Protein AF-A0A2J6XB90-F1 (afdb_monomer_lite)

Foldseek 3Di:
DVVQQVVVCVVVVHQKGKDKDWDPAADPVQWIWIKIWMQHPVGIDIDIDTDNCVDPCVVVVRVVVRVVSVVCVVVVHDD

Secondary structure (DSSP, 8-state):
-HHHHHHHHHHHT-S-EEEEEE-SS--TTSPEEEEEEEEETTEEEEEEEEE-TTSTTHHHHHHHHHHHHHHHHHTT---

Structure (mmCIF, N/CA/C/O backbone):
data_AF-A0A2J6XB90-F1
#
_entry.id   AF-A0A2J6XB90-F1
#
loop_
_atom_site.group_PDB
_atom_site.id
_atom_site.type_symbol
_atom_site.label_atom_id
_atom_site.label_alt_id
_atom_site.label_comp_id
_atom_site.label_asym_id
_atom_site.label_entity_id
_atom_site.label_seq_id
_atom_site.pdbx_PDB_ins_code
_atom_site.Cartn_x
_atom_site.Cartn_y
_atom_site.Cartn_z
_atom_site.occupancy
_atom_site.B_iso_or_equiv
_atom_site.auth_seq_id
_atom_site.auth_comp_id
_atom_site.auth_asym_id
_atom_site.auth_atom_id
_atom_site.pdbx_PDB_model_num
ATOM 1 N N . ALA A 1 1 ? -2.923 -6.135 -4.358 1.00 91.38 1 ALA A N 1
ATOM 2 C CA . ALA A 1 1 ? -2.790 -5.338 -3.123 1.00 91.38 1 ALA A CA 1
ATOM 3 C C . ALA A 1 1 ? -3.857 -5.733 -2.103 1.00 91.38 1 ALA A C 1
ATOM 5 O O . ALA A 1 1 ? -3.493 -6.398 -1.145 1.00 91.38 1 ALA A O 1
ATOM 6 N N . ALA A 1 2 ? -5.145 -5.446 -2.345 1.00 96.50 2 ALA A N 1
ATOM 7 C CA . ALA A 1 2 ? -6.254 -5.706 -1.410 1.00 96.50 2 ALA A CA 1
ATOM 8 C C . ALA A 1 2 ? -6.288 -7.128 -0.819 1.00 96.50 2 ALA A C 1
ATOM 10 O O . ALA A 1 2 ? -6.239 -7.282 0.390 1.00 96.50 2 ALA A O 1
ATOM 11 N N . ALA A 1 3 ? -6.250 -8.172 -1.656 1.00 97.25 3 ALA A N 1
ATOM 12 C CA . ALA A 1 3 ? -6.247 -9.558 -1.170 1.00 97.25 3 ALA A CA 1
ATOM 13 C C . ALA A 1 3 ? -5.074 -9.869 -0.215 1.00 97.25 3 ALA A C 1
ATOM 15 O O . ALA A 1 3 ? -5.244 -10.577 0.772 1.00 97.25 3 ALA A O 1
ATOM 16 N N . GLY A 1 4 ? -3.888 -9.312 -0.485 1.00 96.75 4 GLY A N 1
ATOM 17 C CA . GLY A 1 4 ? -2.732 -9.443 0.405 1.00 96.75 4 GLY A CA 1
ATOM 18 C C . GLY A 1 4 ? -2.913 -8.661 1.707 1.00 96.75 4 GLY A C 1
ATOM 19 O O . GLY A 1 4 ? -2.580 -9.173 2.769 1.00 96.75 4 GLY A O 1
ATOM 20 N N . ALA A 1 5 ? -3.491 -7.460 1.629 1.00 97.56 5 ALA A N 1
ATOM 21 C CA . ALA A 1 5 ? -3.813 -6.638 2.790 1.00 97.56 5 ALA A CA 1
ATOM 22 C C . ALA A 1 5 ? -4.801 -7.351 3.732 1.00 97.56 5 ALA A C 1
ATOM 24 O O . ALA A 1 5 ? -4.509 -7.482 4.918 1.00 97.56 5 ALA A O 1
ATOM 25 N N . SER A 1 6 ? -5.906 -7.888 3.197 1.00 97.75 6 SER A N 1
ATOM 26 C CA . SER A 1 6 ? -6.874 -8.689 3.961 1.00 97.75 6 SER A CA 1
ATOM 27 C C . SER A 1 6 ? -6.220 -9.929 4.567 1.00 97.75 6 SER A C 1
ATOM 29 O O . SER A 1 6 ? -6.333 -10.161 5.763 1.00 97.75 6 SER A O 1
ATOM 31 N N . SER A 1 7 ? -5.444 -10.678 3.773 1.00 97.69 7 SER A N 1
ATOM 32 C CA . SER A 1 7 ? -4.775 -11.887 4.263 1.00 97.69 7 SER A CA 1
ATOM 33 C C . SER A 1 7 ? -3.797 -11.612 5.411 1.00 97.69 7 SER A C 1
ATOM 35 O O . SER A 1 7 ? -3.679 -12.450 6.306 1.00 97.69 7 SER A O 1
ATOM 37 N N . VAL A 1 8 ? -3.085 -10.480 5.398 1.00 95.88 8 VAL A N 1
ATOM 38 C CA . VAL A 1 8 ? -2.182 -10.089 6.493 1.00 95.88 8 VAL A CA 1
ATOM 39 C C . VAL A 1 8 ? -2.970 -9.676 7.733 1.00 95.88 8 VAL A C 1
ATOM 41 O O . VAL A 1 8 ? -2.629 -10.144 8.819 1.00 95.88 8 VAL A O 1
ATOM 44 N N . ALA A 1 9 ? -4.026 -8.867 7.579 1.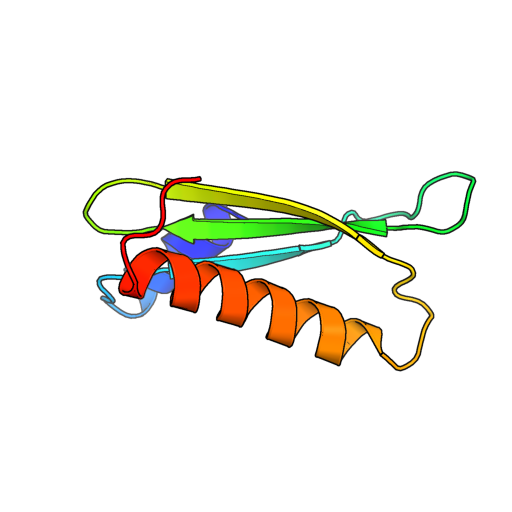00 97.00 9 ALA A N 1
ATOM 45 C CA . ALA A 1 9 ? -4.899 -8.480 8.690 1.00 97.00 9 ALA A CA 1
ATOM 46 C C . ALA A 1 9 ? -5.482 -9.718 9.387 1.00 97.00 9 ALA A C 1
ATOM 48 O O . ALA A 1 9 ? -5.327 -9.874 10.598 1.00 97.00 9 ALA A O 1
ATOM 49 N N . ASP A 1 10 ? -6.027 -10.655 8.605 1.00 97.19 10 ASP A N 1
ATOM 50 C CA . ASP A 1 10 ? -6.587 -11.909 9.109 1.00 97.19 10 ASP A CA 1
ATOM 51 C C . ASP A 1 10 ? -5.515 -12.763 9.794 1.00 97.19 10 ASP A C 1
ATOM 53 O O . ASP A 1 10 ? -5.696 -13.238 10.914 1.00 97.19 10 ASP A O 1
ATOM 57 N N . ARG A 1 11 ? -4.357 -12.960 9.154 1.00 97.62 11 ARG A N 1
ATOM 58 C CA . ARG A 1 11 ? -3.304 -13.826 9.702 1.00 97.62 11 ARG A CA 1
ATOM 59 C C . ARG A 1 11 ? -2.718 -13.284 11.003 1.00 97.62 11 ARG A C 1
ATOM 61 O O . ARG A 1 11 ? -2.321 -14.073 11.858 1.00 97.62 11 ARG A O 1
ATOM 68 N N . TRP A 1 12 ? -2.594 -11.968 11.122 1.00 97.31 12 TRP A N 1
ATOM 69 C CA . TRP A 1 12 ? -2.008 -11.318 12.294 1.00 97.31 12 TRP A CA 1
ATOM 70 C C . TRP A 1 12 ? -3.051 -10.872 13.315 1.00 97.31 12 TRP A C 1
ATOM 72 O O . TRP A 1 12 ? -2.661 -10.378 14.368 1.00 97.31 12 TRP A O 1
ATOM 82 N N . GLN A 1 13 ? -4.343 -11.077 13.029 1.00 97.31 13 GLN A N 1
ATOM 83 C CA . GLN A 1 13 ? -5.456 -10.606 13.857 1.00 97.31 13 GLN A CA 1
ATOM 84 C C . GLN A 1 13 ? -5.326 -9.104 14.155 1.00 97.31 13 GLN A C 1
ATOM 86 O O . GLN A 1 13 ? -5.459 -8.663 15.294 1.00 97.31 13 GLN A O 1
ATOM 91 N N . SER A 1 14 ? -4.989 -8.329 13.122 1.00 97.62 14 SER A N 1
ATOM 92 C CA . SER A 1 14 ? -4.826 -6.880 13.218 1.00 97.62 14 SER A CA 1
ATOM 93 C C . SER A 1 14 ? -6.074 -6.168 12.716 1.00 97.62 14 SER A C 1
ATOM 95 O O . SER A 1 14 ? -6.675 -6.591 11.730 1.00 97.62 14 SER A O 1
ATOM 97 N N . ASP A 1 15 ? -6.405 -5.037 13.339 1.00 96.56 15 ASP A N 1
ATOM 98 C CA . ASP A 1 15 ? -7.461 -4.139 12.861 1.00 96.56 15 ASP A CA 1
ATOM 99 C C . ASP A 1 15 ? -7.159 -3.557 11.471 1.00 96.56 15 ASP A C 1
ATOM 101 O O . ASP A 1 15 ? -8.071 -3.122 10.768 1.00 96.56 15 ASP A O 1
ATOM 105 N N . LEU A 1 16 ? -5.879 -3.520 11.078 1.00 97.50 16 LEU A N 1
ATOM 106 C CA . 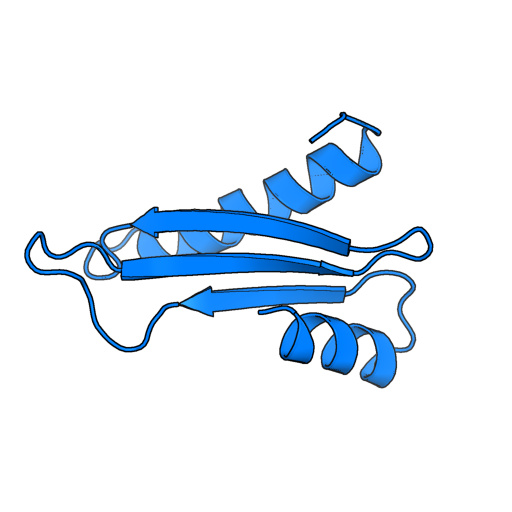LEU A 1 16 ? -5.421 -2.921 9.830 1.00 97.50 16 LEU A CA 1
ATOM 107 C C . LEU A 1 16 ? -4.618 -3.918 8.992 1.00 97.50 16 LEU A C 1
ATOM 109 O O . LEU A 1 16 ? -3.754 -4.638 9.490 1.00 97.50 16 LEU A O 1
ATOM 113 N N . GLY A 1 17 ? -4.844 -3.889 7.681 1.00 97.69 17 GLY A N 1
ATOM 114 C CA . GLY A 1 17 ? -4.063 -4.642 6.701 1.00 97.69 17 GLY A CA 1
ATOM 115 C C . GLY A 1 17 ? -3.506 -3.722 5.633 1.00 97.69 17 GLY A C 1
ATOM 116 O O . GLY A 1 17 ? -4.270 -3.003 5.000 1.00 97.69 17 GLY A O 1
ATOM 117 N N . LEU A 1 18 ? -2.198 -3.758 5.381 1.00 97.75 18 LEU A N 1
ATOM 118 C CA . LEU A 1 18 ? -1.559 -2.953 4.338 1.00 97.75 18 LEU A CA 1
ATOM 119 C C . LEU A 1 18 ? -0.908 -3.860 3.296 1.00 97.75 18 LEU A C 1
ATOM 121 O O . LEU A 1 18 ? -0.055 -4.685 3.617 1.00 97.75 18 LEU A O 1
ATOM 125 N N . GLY A 1 19 ? -1.312 -3.702 2.039 1.00 97.56 19 GLY A N 1
ATOM 126 C CA . GLY A 1 19 ? -0.814 -4.490 0.918 1.00 97.56 19 GLY A CA 1
ATOM 127 C C . GLY A 1 19 ? -0.255 -3.598 -0.177 1.00 97.56 19 GLY A C 1
ATOM 128 O O . GLY A 1 19 ? -0.926 -2.672 -0.631 1.00 97.56 19 GLY A O 1
ATOM 129 N N . VAL A 1 20 ? 0.943 -3.928 -0.654 1.00 97.69 20 VAL A N 1
ATOM 130 C CA . VAL A 1 20 ? 1.591 -3.269 -1.794 1.00 97.69 20 VAL A CA 1
ATOM 131 C C . VAL A 1 20 ? 1.805 -4.302 -2.889 1.00 97.69 20 VAL A C 1
ATOM 133 O O . VAL A 1 20 ? 2.327 -5.381 -2.625 1.00 97.69 20 VAL A O 1
ATOM 136 N N . GLN A 1 21 ? 1.375 -3.995 -4.111 1.00 97.38 21 GLN A N 1
ATOM 137 C CA . GLN A 1 21 ? 1.519 -4.889 -5.255 1.00 97.38 21 GLN A CA 1
ATOM 138 C C . GLN A 1 21 ? 1.936 -4.098 -6.499 1.00 97.38 21 GLN A C 1
ATOM 140 O O . GLN A 1 21 ? 1.116 -3.343 -7.030 1.00 97.38 21 GLN A O 1
ATOM 145 N N . PRO A 1 22 ? 3.163 -4.285 -7.007 1.00 97.25 22 PRO A N 1
ATOM 146 C CA . PRO A 1 22 ? 3.520 -3.803 -8.331 1.00 97.25 22 PRO A CA 1
ATOM 147 C C . PRO A 1 22 ? 2.843 -4.654 -9.414 1.00 97.25 22 PRO A C 1
ATOM 149 O O . PRO A 1 22 ? 2.632 -5.861 -9.243 1.00 97.25 22 PRO A O 1
ATOM 152 N N . ALA A 1 23 ? 2.520 -4.028 -10.542 1.00 97.12 23 ALA A N 1
ATOM 153 C CA . ALA A 1 23 ? 2.201 -4.741 -11.770 1.00 97.12 23 ALA A CA 1
ATOM 154 C C . ALA A 1 23 ? 3.413 -5.569 -12.228 1.00 97.12 23 ALA A C 1
ATOM 156 O O . ALA A 1 23 ? 4.563 -5.210 -11.977 1.00 97.12 23 ALA A O 1
ATOM 157 N N . THR A 1 24 ? 3.151 -6.682 -12.911 1.00 95.94 24 THR A N 1
ATOM 158 C CA . THR A 1 24 ? 4.202 -7.611 -13.353 1.00 95.94 24 THR A CA 1
ATOM 159 C C . THR A 1 24 ? 5.155 -6.981 -14.365 1.00 95.94 24 THR A C 1
ATOM 161 O O . THR A 1 24 ? 6.342 -7.291 -14.359 1.00 95.94 24 THR A O 1
ATOM 164 N N . PHE A 1 25 ? 4.646 -6.089 -15.215 1.00 94.88 25 PHE A N 1
ATOM 165 C CA . PHE A 1 25 ? 5.417 -5.455 -16.278 1.00 94.88 25 PHE A CA 1
ATOM 166 C C . PHE A 1 25 ? 5.234 -3.933 -16.249 1.00 94.88 25 PHE A C 1
ATOM 168 O O . PHE A 1 25 ? 4.136 -3.463 -15.924 1.00 94.88 25 PHE A O 1
ATOM 175 N N . PRO A 1 26 ? 6.285 -3.161 -16.579 1.00 96.94 26 PRO A N 1
ATOM 176 C CA . PRO A 1 26 ? 6.151 -1.731 -16.799 1.00 96.94 26 PRO A CA 1
ATOM 177 C C . PRO A 1 26 ? 5.339 -1.451 -18.069 1.00 96.94 26 PRO A C 1
ATOM 179 O O . PRO A 1 26 ? 5.213 -2.301 -18.952 1.00 96.94 26 PRO A O 1
ATOM 182 N N . ASN A 1 27 ? 4.806 -0.238 -18.169 1.00 96.06 27 ASN A N 1
ATOM 183 C CA . ASN A 1 27 ? 4.228 0.275 -19.406 1.00 96.06 27 ASN A CA 1
ATOM 184 C C . ASN A 1 27 ? 5.325 0.617 -20.438 1.00 96.06 27 ASN A C 1
ATOM 186 O O . ASN A 1 27 ? 6.521 0.521 -20.161 1.00 96.06 27 ASN A O 1
ATOM 190 N N . GLU A 1 28 ? 4.917 1.076 -21.623 1.00 96.38 28 GLU A N 1
ATOM 191 C CA . GLU A 1 28 ? 5.829 1.451 -22.721 1.00 96.38 28 GLU A CA 1
ATOM 192 C C . GLU A 1 28 ? 6.825 2.564 -22.350 1.00 96.38 28 GLU A C 1
ATOM 194 O O . GLU A 1 28 ? 7.893 2.671 -22.944 1.00 96.38 28 GLU A O 1
ATOM 199 N N . GLN A 1 29 ? 6.502 3.376 -21.340 1.00 95.62 29 GLN A N 1
ATOM 200 C CA . GLN A 1 29 ? 7.351 4.457 -20.833 1.00 95.62 29 GLN A CA 1
ATOM 201 C C . GLN A 1 29 ? 8.325 3.983 -19.739 1.00 95.62 29 GLN A C 1
ATOM 203 O O . GLN A 1 29 ? 9.117 4.774 -19.234 1.00 95.62 29 GLN A O 1
ATOM 208 N N . GLY A 1 30 ? 8.281 2.701 -19.361 1.00 95.62 30 GLY A N 1
ATOM 209 C CA . GLY A 1 30 ? 9.133 2.124 -18.322 1.00 95.62 30 GLY A CA 1
ATOM 210 C C . GLY A 1 30 ? 8.604 2.286 -16.894 1.00 95.62 30 GLY A C 1
ATOM 211 O O . GLY A 1 30 ? 9.297 1.896 -15.957 1.00 95.62 30 GLY A O 1
ATOM 212 N N . PHE A 1 31 ? 7.388 2.810 -16.703 1.00 97.75 31 PHE A N 1
ATOM 213 C CA . PHE A 1 31 ? 6.772 2.939 -15.382 1.00 97.75 31 PHE A CA 1
ATOM 214 C C . PHE A 1 31 ? 5.944 1.705 -15.027 1.00 97.75 31 PHE A C 1
ATOM 216 O O . PHE A 1 31 ? 5.079 1.275 -15.791 1.00 97.75 31 PHE A O 1
ATOM 223 N N . THR A 1 32 ? 6.139 1.181 -13.822 1.00 97.88 32 THR A N 1
ATOM 224 C CA . THR A 1 32 ? 5.312 0.117 -13.250 1.00 97.88 32 THR A CA 1
ATOM 225 C C . THR A 1 32 ? 4.210 0.732 -12.398 1.00 97.88 32 THR A C 1
ATOM 227 O O . THR A 1 32 ? 4.478 1.528 -11.499 1.00 97.88 32 THR A O 1
ATOM 230 N N . ALA A 1 33 ? 2.954 0.359 -12.648 1.00 98.12 33 ALA A N 1
ATOM 231 C CA . ALA A 1 33 ? 1.859 0.721 -11.754 1.00 98.12 33 ALA A CA 1
ATOM 232 C C . ALA A 1 33 ? 2.011 -0.02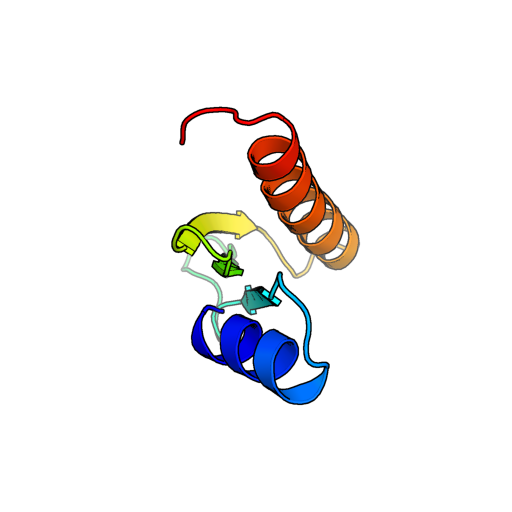9 -10.423 1.00 98.12 33 ALA A C 1
ATOM 234 O O . ALA A 1 33 ? 2.073 -1.259 -10.408 1.00 98.12 33 ALA A O 1
ATOM 235 N N . VAL A 1 34 ? 2.056 0.697 -9.309 1.00 98.19 34 VAL A N 1
ATOM 236 C CA . VAL A 1 34 ? 2.106 0.121 -7.962 1.00 98.19 34 VAL A CA 1
ATOM 237 C C . VAL A 1 34 ? 0.792 0.412 -7.258 1.00 98.19 34 VAL A C 1
ATOM 239 O O . VAL A 1 34 ? 0.428 1.572 -7.058 1.00 98.19 34 VAL A O 1
ATOM 242 N N . ALA A 1 35 ? 0.070 -0.653 -6.919 1.00 98.19 35 ALA A N 1
ATOM 243 C CA . ALA A 1 35 ? -1.183 -0.585 -6.188 1.00 98.19 35 ALA A CA 1
ATOM 244 C C . ALA A 1 35 ? -0.932 -0.748 -4.686 1.00 98.19 35 ALA A C 1
ATOM 246 O O . ALA A 1 35 ? -0.232 -1.667 -4.254 1.00 98.19 35 ALA A O 1
ATOM 247 N N . PHE A 1 36 ? -1.573 0.105 -3.903 1.00 98.31 36 PHE A N 1
ATOM 248 C CA . PHE A 1 36 ? -1.571 0.126 -2.449 1.00 98.31 36 PHE A CA 1
ATOM 249 C C . PHE A 1 36 ? -3.013 -0.041 -1.977 1.00 98.31 36 PHE A C 1
ATOM 251 O O . PHE A 1 36 ? -3.923 0.585 -2.525 1.00 98.31 36 PHE A O 1
ATOM 258 N N . ALA A 1 37 ? -3.224 -0.893 -0.982 1.00 98.25 37 ALA A N 1
ATOM 259 C CA . ALA A 1 37 ? -4.522 -1.077 -0.350 1.00 98.25 37 ALA A CA 1
ATOM 260 C C . ALA A 1 37 ? -4.343 -1.117 1.163 1.00 98.25 37 ALA A C 1
ATOM 262 O O . ALA A 1 37 ? -3.499 -1.869 1.658 1.00 98.25 37 ALA A O 1
ATOM 263 N N . LEU A 1 38 ? -5.143 -0.321 1.863 1.00 98.06 38 LEU A N 1
ATOM 264 C CA . LEU A 1 38 ? -5.263 -0.327 3.312 1.00 98.06 38 LEU A CA 1
ATOM 265 C C . LEU A 1 38 ? -6.673 -0.802 3.672 1.00 98.06 38 LEU A C 1
ATOM 267 O O . LEU A 1 38 ? -7.648 -0.111 3.385 1.00 98.06 38 LEU A O 1
ATOM 271 N N . ILE A 1 39 ? -6.766 -1.977 4.284 1.00 97.88 39 ILE A N 1
ATOM 272 C CA . ILE A 1 39 ? -7.990 -2.510 4.882 1.00 97.88 39 ILE A CA 1
ATOM 273 C C . ILE A 1 39 ? -8.085 -1.972 6.304 1.00 97.88 39 ILE A C 1
ATOM 275 O O . ILE A 1 39 ? -7.104 -2.026 7.050 1.00 97.88 39 ILE A O 1
ATOM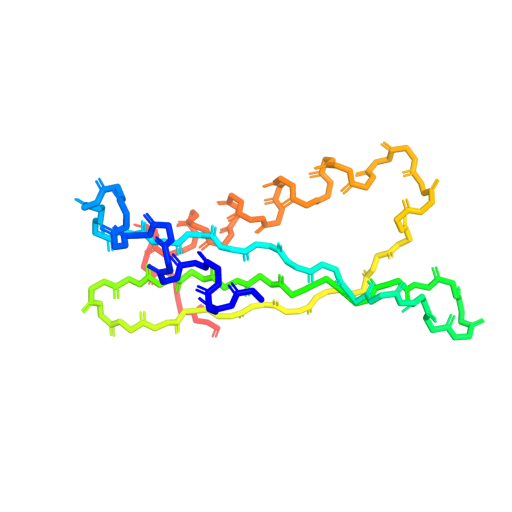 279 N N . THR A 1 40 ? -9.251 -1.445 6.653 1.00 96.06 40 THR A N 1
ATOM 280 C CA . THR A 1 40 ? -9.552 -0.850 7.954 1.00 96.06 40 THR A CA 1
ATOM 281 C C . THR A 1 40 ? -10.875 -1.403 8.487 1.00 96.06 40 THR A C 1
ATOM 283 O O . THR A 1 40 ? -11.664 -1.955 7.715 1.00 96.06 40 THR A O 1
ATOM 286 N N . PRO A 1 41 ? -11.199 -1.209 9.780 1.00 94.56 41 PRO A N 1
ATOM 287 C CA . PRO A 1 41 ? -12.495 -1.627 10.320 1.00 94.56 41 PRO A CA 1
ATOM 288 C C . PRO A 1 41 ? -13.686 -0.916 9.662 1.00 94.56 41 PRO A C 1
ATOM 290 O O . PRO A 1 41 ? -14.813 -1.400 9.716 1.00 94.56 41 PRO A O 1
ATOM 293 N N . THR A 1 42 ? -13.444 0.248 9.053 1.00 91.69 42 THR A N 1
ATOM 294 C CA . THR A 1 42 ? -14.466 1.095 8.426 1.00 91.69 42 THR A CA 1
ATOM 295 C C . THR A 1 42 ? -14.553 0.925 6.911 1.00 91.69 42 THR A C 1
ATOM 297 O O . THR A 1 42 ? -15.454 1.494 6.295 1.00 91.69 42 THR A O 1
ATOM 300 N N . GLY A 1 43 ? -13.659 0.144 6.299 1.00 93.81 43 GLY A N 1
ATOM 301 C CA . GLY A 1 43 ? -13.679 -0.123 4.866 1.00 93.81 43 GLY A CA 1
ATOM 302 C C . GLY A 1 43 ? -12.289 -0.321 4.274 1.00 93.81 43 GLY A C 1
ATOM 303 O O . GLY A 1 43 ? -11.404 -0.928 4.869 1.00 93.81 43 GLY A O 1
ATOM 304 N N . GLU A 1 44 ? -12.102 0.171 3.056 1.00 95.50 44 GLU A N 1
ATOM 305 C CA . GLU A 1 44 ? -10.851 0.040 2.319 1.00 95.50 44 GLU A CA 1
ATOM 306 C C . GLU A 1 44 ? -10.458 1.387 1.716 1.00 95.50 44 GLU A C 1
ATOM 308 O O . GLU A 1 44 ? -11.301 2.084 1.157 1.00 95.50 44 GLU A O 1
ATOM 313 N N . ARG A 1 45 ? -9.166 1.721 1.782 1.00 95.69 45 ARG A N 1
ATOM 314 C CA . ARG A 1 45 ? -8.570 2.850 1.057 1.00 95.69 45 ARG A CA 1
ATOM 315 C C . ARG A 1 45 ? -7.589 2.345 0.014 1.00 95.69 45 ARG A C 1
ATOM 317 O O . ARG A 1 45 ? -6.805 1.429 0.291 1.00 95.69 45 ARG A O 1
ATOM 324 N N . ARG A 1 46 ? -7.599 2.945 -1.178 1.00 96.12 46 ARG A N 1
ATOM 325 C CA . ARG A 1 46 ? -6.764 2.497 -2.300 1.00 96.12 46 ARG A CA 1
ATOM 326 C C . ARG A 1 46 ? -5.965 3.640 -2.889 1.00 96.12 46 ARG A C 1
ATOM 328 O O . ARG A 1 46 ? -6.404 4.775 -2.979 1.00 96.12 46 ARG A O 1
ATOM 335 N N . LEU A 1 47 ? -4.785 3.302 -3.378 1.00 95.44 47 LEU A N 1
ATOM 336 C CA . LEU A 1 47 ? -3.981 4.213 -4.170 1.00 95.44 47 LEU A CA 1
ATOM 337 C C . LEU A 1 47 ? -3.279 3.424 -5.267 1.00 95.44 47 LEU A C 1
ATOM 339 O O . LEU A 1 47 ? -2.795 2.323 -5.032 1.00 95.44 47 LEU A O 1
ATOM 343 N N . THR A 1 48 ? -3.201 3.975 -6.473 1.00 97.19 48 THR A N 1
ATOM 344 C CA . THR A 1 48 ? -2.330 3.438 -7.525 1.00 97.19 48 THR A CA 1
ATOM 345 C C . THR A 1 48 ? -1.456 4.556 -8.061 1.00 97.19 48 THR A C 1
ATOM 347 O O . THR A 1 48 ? -1.952 5.631 -8.405 1.00 97.19 48 THR A O 1
ATOM 350 N N . ARG A 1 49 ? -0.145 4.322 -8.104 1.00 96.81 49 ARG A N 1
ATOM 351 C CA . ARG A 1 49 ? 0.839 5.303 -8.573 1.00 96.81 49 ARG A CA 1
ATOM 352 C C . ARG A 1 49 ? 1.820 4.636 -9.544 1.00 96.81 49 ARG A C 1
ATOM 354 O O . ARG A 1 49 ? 2.305 3.548 -9.234 1.00 96.81 49 ARG A O 1
ATOM 361 N N . PRO A 1 50 ? 2.106 5.244 -10.708 1.00 97.38 50 PRO A N 1
ATOM 362 C CA . PRO A 1 50 ? 3.179 4.779 -11.580 1.00 97.38 50 PRO A CA 1
ATOM 363 C C . PRO A 1 50 ? 4.545 5.135 -10.977 1.00 97.38 50 PRO A C 1
ATOM 365 O O . PRO A 1 50 ? 4.710 6.234 -10.447 1.00 97.38 50 PRO A O 1
ATOM 368 N N . PHE A 1 51 ? 5.519 4.229 -11.067 1.00 97.44 51 PHE A N 1
ATOM 369 C CA . PHE A 1 51 ? 6.895 4.478 -10.627 1.00 97.44 51 PHE A CA 1
ATOM 370 C C . PHE A 1 51 ? 7.907 3.654 -11.431 1.00 97.44 51 PHE A C 1
ATOM 372 O O . PHE A 1 51 ? 7.609 2.529 -11.836 1.00 97.44 51 PHE A O 1
ATOM 379 N N . ASP A 1 52 ? 9.108 4.190 -11.662 1.00 96.12 52 ASP A N 1
ATOM 380 C CA . ASP A 1 52 ? 10.195 3.422 -12.279 1.00 96.12 52 ASP A CA 1
ATOM 381 C C . ASP A 1 52 ? 10.872 2.544 -11.220 1.00 96.12 52 ASP A C 1
ATOM 383 O O . ASP A 1 52 ? 11.791 2.964 -10.518 1.00 96.12 52 ASP A O 1
ATOM 387 N N . LEU A 1 53 ? 10.417 1.296 -11.100 1.00 94.25 53 LEU A N 1
ATOM 388 C CA . LEU A 1 53 ? 10.963 0.341 -10.130 1.00 94.25 53 LEU A CA 1
ATOM 389 C C . LEU A 1 53 ? 12.378 -0.155 -10.467 1.00 94.25 53 LEU A C 1
ATOM 391 O O . LEU A 1 53 ? 12.943 -0.918 -9.684 1.00 94.25 53 LEU A O 1
ATOM 395 N N . ARG A 1 54 ? 12.961 0.255 -11.601 1.00 91.12 54 ARG A N 1
ATOM 396 C CA . ARG A 1 54 ? 14.381 0.006 -11.906 1.00 91.12 54 ARG A CA 1
ATOM 397 C C . ARG A 1 54 ? 15.290 1.008 -11.192 1.00 91.12 54 ARG A C 1
ATOM 399 O O . ARG A 1 54 ? 16.484 0.748 -11.071 1.00 91.12 54 ARG A O 1
ATOM 406 N N . SER A 1 55 ? 14.737 2.129 -10.722 1.00 93.88 55 SER A N 1
ATOM 407 C CA . SER A 1 55 ? 15.443 3.064 -9.847 1.00 93.88 55 SER A CA 1
ATOM 408 C C . SER A 1 55 ? 15.831 2.383 -8.532 1.00 93.88 55 SER A C 1
ATOM 410 O O . SER A 1 55 ? 15.075 1.576 -7.981 1.00 93.88 55 SER A O 1
ATOM 412 N N . SER A 1 56 ? 16.980 2.768 -7.974 1.00 94.44 56 SER A N 1
ATOM 413 C CA . SER A 1 56 ? 17.401 2.365 -6.626 1.00 94.44 56 SER A CA 1
ATOM 414 C C . SER A 1 56 ? 16.404 2.780 -5.536 1.00 94.44 56 SER A C 1
ATOM 416 O O . SER A 1 56 ? 16.380 2.178 -4.465 1.00 94.44 56 SER A O 1
ATOM 418 N N . GLU A 1 57 ? 15.550 3.765 -5.818 1.00 94.81 57 GLU A N 1
ATOM 419 C CA . GLU A 1 57 ? 14.560 4.320 -4.889 1.00 94.81 57 GLU A CA 1
ATOM 420 C C . GLU A 1 57 ? 13.247 3.519 -4.834 1.00 94.81 57 GLU A C 1
ATOM 422 O O . GLU A 1 57 ? 12.362 3.841 -4.045 1.00 94.81 57 GLU A O 1
ATOM 427 N N . GLY A 1 58 ? 13.081 2.450 -5.626 1.00 93.31 58 GLY A N 1
ATOM 428 C CA . GLY A 1 58 ? 11.803 1.722 -5.710 1.00 93.31 58 GLY A CA 1
ATOM 429 C C . GLY A 1 58 ? 11.277 1.196 -4.367 1.00 93.31 58 GLY A C 1
ATOM 430 O O . GLY A 1 58 ? 10.069 1.215 -4.118 1.00 93.31 58 GLY A O 1
ATOM 431 N N . ARG A 1 59 ? 12.176 0.770 -3.469 1.00 90.88 59 ARG A N 1
ATOM 432 C CA . ARG A 1 59 ? 11.805 0.340 -2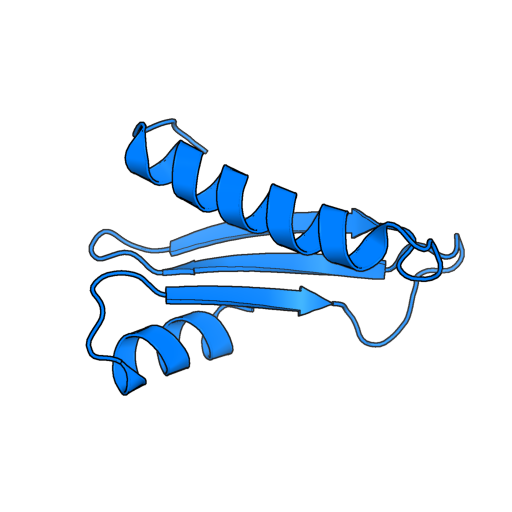.108 1.00 90.88 59 ARG A CA 1
ATOM 433 C C . ARG A 1 59 ? 11.363 1.509 -1.233 1.00 90.88 59 ARG A C 1
ATOM 435 O O . ARG A 1 59 ? 10.392 1.370 -0.494 1.00 90.88 59 ARG A O 1
ATOM 442 N N . GLU A 1 60 ? 12.066 2.633 -1.321 1.00 96.50 60 GLU A N 1
ATOM 443 C CA . GLU A 1 60 ? 11.745 3.844 -0.568 1.00 96.50 60 GLU A CA 1
ATOM 444 C C . GLU A 1 60 ? 10.400 4.410 -1.011 1.00 96.50 60 GLU A C 1
ATOM 446 O O . GLU A 1 60 ? 9.536 4.659 -0.176 1.00 96.50 60 GLU A O 1
ATOM 451 N N . PHE A 1 61 ? 10.167 4.494 -2.320 1.00 96.50 61 PHE A N 1
ATOM 452 C CA . PHE A 1 61 ? 8.877 4.879 -2.876 1.00 96.50 61 PHE A CA 1
ATOM 453 C C . PHE A 1 61 ? 7.733 4.009 -2.334 1.00 96.50 61 PHE A C 1
ATOM 455 O O . PHE A 1 61 ? 6.737 4.539 -1.839 1.00 96.50 61 PHE A O 1
ATOM 462 N N . ALA A 1 62 ? 7.876 2.679 -2.395 1.00 95.25 62 ALA A N 1
ATOM 463 C CA . ALA A 1 62 ? 6.843 1.761 -1.925 1.00 95.25 62 ALA A CA 1
ATOM 464 C C . ALA A 1 62 ? 6.576 1.917 -0.418 1.00 95.25 62 ALA A C 1
ATOM 466 O O . ALA A 1 62 ? 5.419 1.972 -0.006 1.00 95.25 62 ALA A O 1
ATOM 467 N N . GLY A 1 63 ? 7.627 2.023 0.400 1.00 95.56 63 GLY A N 1
ATOM 468 C CA . GLY A 1 63 ? 7.490 2.227 1.843 1.00 95.56 63 GLY A CA 1
ATOM 469 C C . GLY A 1 63 ? 6.830 3.562 2.182 1.00 95.56 63 GLY A C 1
ATOM 470 O O . GLY A 1 63 ? 5.840 3.595 2.912 1.00 95.56 63 GLY A O 1
ATOM 471 N N . THR A 1 64 ? 7.326 4.652 1.600 1.00 96.88 64 THR A N 1
ATOM 472 C CA . THR A 1 64 ? 6.828 6.011 1.844 1.00 96.88 64 THR A CA 1
ATOM 473 C C . THR A 1 64 ? 5.375 6.165 1.413 1.00 96.88 64 THR A C 1
ATOM 475 O O . THR A 1 64 ? 4.565 6.666 2.187 1.00 96.88 64 THR A O 1
ATOM 478 N N . ALA A 1 65 ? 5.003 5.688 0.222 1.00 97.19 65 ALA A N 1
ATOM 479 C CA . ALA A 1 65 ? 3.620 5.767 -0.246 1.00 97.19 65 ALA A CA 1
ATOM 480 C C . ALA A 1 65 ? 2.661 4.926 0.618 1.00 97.19 65 ALA A C 1
ATOM 482 O O . ALA A 1 65 ? 1.542 5.356 0.896 1.00 97.19 65 ALA A O 1
ATOM 483 N N . ALA A 1 66 ? 3.098 3.748 1.073 1.00 96.56 66 ALA A N 1
ATOM 484 C CA . ALA A 1 66 ? 2.293 2.886 1.932 1.00 96.56 66 ALA A CA 1
ATOM 485 C C . ALA A 1 66 ? 2.097 3.495 3.335 1.00 96.56 66 ALA A C 1
ATOM 487 O O . ALA A 1 66 ? 0.982 3.493 3.860 1.00 96.56 66 ALA A O 1
ATOM 488 N N . LEU A 1 67 ? 3.158 4.063 3.921 1.00 96.62 67 LEU A N 1
ATOM 489 C CA . LEU A 1 67 ? 3.090 4.745 5.215 1.00 96.62 67 LEU A CA 1
ATOM 490 C C . LEU A 1 67 ? 2.317 6.062 5.139 1.00 96.62 67 LEU A C 1
ATOM 492 O O . LEU A 1 67 ? 1.591 6.374 6.077 1.00 96.62 67 LEU A O 1
ATOM 496 N N . ASP A 1 68 ? 2.409 6.810 4.038 1.00 96.88 68 ASP A N 1
ATOM 497 C CA . ASP A 1 68 ? 1.583 8.005 3.848 1.00 96.88 68 ASP A CA 1
ATOM 498 C C . ASP A 1 68 ? 0.096 7.635 3.737 1.00 96.88 68 ASP A C 1
ATOM 500 O O . ASP A 1 68 ? -0.731 8.279 4.375 1.00 96.88 68 ASP A O 1
ATOM 504 N N . LEU A 1 69 ? -0.262 6.555 3.029 1.00 96.19 69 LEU A N 1
ATOM 505 C CA . LEU A 1 69 ? -1.651 6.072 2.988 1.00 96.19 69 LEU A CA 1
ATOM 506 C C . LEU A 1 69 ? -2.186 5.748 4.394 1.00 96.19 69 LEU A C 1
ATOM 508 O O . LEU A 1 69 ? -3.304 6.140 4.737 1.00 96.19 69 LEU A O 1
ATOM 512 N N . LEU A 1 70 ? -1.376 5.081 5.222 1.00 96.50 70 LEU A N 1
ATOM 513 C CA . LEU A 1 70 ? -1.707 4.813 6.622 1.00 96.50 70 LEU A CA 1
ATOM 514 C C . LEU A 1 70 ? -1.819 6.108 7.440 1.00 96.50 70 LEU A C 1
ATOM 516 O O . LEU A 1 70 ? -2.790 6.287 8.171 1.00 96.50 70 LEU A O 1
ATOM 520 N N . ARG A 1 71 ? -0.861 7.028 7.293 1.00 96.94 71 ARG A N 1
ATOM 521 C CA . ARG A 1 71 ? -0.856 8.328 7.977 1.00 96.94 71 ARG A CA 1
ATOM 522 C C . ARG A 1 71 ? -2.139 9.109 7.692 1.00 96.94 71 ARG A C 1
ATOM 524 O O . ARG A 1 71 ? -2.754 9.596 8.632 1.00 96.94 71 ARG A O 1
ATOM 531 N N . ARG A 1 72 ? -2.560 9.197 6.425 1.00 95.31 72 ARG A N 1
ATOM 532 C CA . ARG A 1 72 ? -3.799 9.888 6.016 1.00 95.31 72 ARG A CA 1
ATOM 533 C C . ARG A 1 72 ? -5.041 9.270 6.645 1.00 95.31 72 ARG A C 1
ATOM 535 O O . ARG A 1 72 ? -5.931 9.996 7.068 1.00 95.31 72 ARG A O 1
ATOM 542 N N . TYR A 1 73 ? -5.094 7.938 6.723 1.00 95.06 73 TYR A N 1
ATOM 543 C CA . TYR A 1 73 ? -6.181 7.244 7.412 1.00 95.06 73 TYR A CA 1
ATOM 544 C C . TYR A 1 73 ? -6.223 7.589 8.903 1.00 95.06 73 TYR A C 1
ATOM 546 O O . TYR A 1 73 ? -7.280 7.955 9.406 1.00 95.06 73 TYR A O 1
ATOM 554 N N . LEU A 1 74 ? -5.079 7.515 9.588 1.00 95.50 74 LEU A N 1
ATOM 555 C CA . LEU A 1 74 ? -4.981 7.822 11.019 1.00 95.50 74 LEU A CA 1
ATOM 556 C C . LEU A 1 74 ? -5.266 9.297 11.331 1.00 95.50 74 LEU A C 1
ATOM 558 O O . LEU A 1 74 ? -5.720 9.611 12.424 1.00 95.50 74 LEU A O 1
ATOM 562 N N . ALA A 1 75 ? -4.999 10.190 10.379 1.00 96.44 75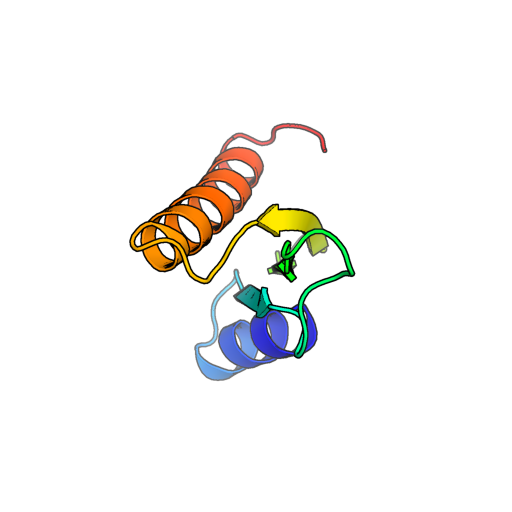 ALA A N 1
ATOM 563 C CA . ALA A 1 75 ? -5.327 11.608 10.465 1.00 96.44 75 ALA A CA 1
ATOM 564 C C . ALA A 1 75 ? -6.778 11.928 10.055 1.00 96.44 75 ALA A C 1
ATOM 566 O O . ALA A 1 75 ? -7.144 13.099 10.023 1.00 96.44 75 ALA A O 1
ATOM 567 N N . GLU A 1 76 ? -7.584 10.914 9.714 1.00 91.81 76 GLU A N 1
ATOM 568 C CA . GLU A 1 76 ? -8.966 11.058 9.234 1.00 91.81 76 GLU A CA 1
ATOM 569 C C . GLU A 1 76 ? -9.100 11.959 7.991 1.00 91.81 76 GLU A C 1
ATOM 571 O O . GLU A 1 76 ? -10.166 12.502 7.702 1.00 91.81 76 GLU A O 1
ATOM 576 N N . GLU A 1 77 ? -8.029 12.084 7.201 1.00 89.06 77 GLU A N 1
ATOM 577 C CA . GLU A 1 77 ? -8.054 12.833 5.946 1.00 89.06 77 GLU A CA 1
ATOM 578 C C . GLU A 1 77 ? -9.007 12.131 4.965 1.00 89.06 77 GLU A C 1
ATOM 580 O O . GLU A 1 77 ? -9.000 10.897 4.849 1.00 89.06 77 GLU A O 1
ATOM 585 N N . SER A 1 78 ? -9.846 12.899 4.266 1.00 72.25 78 SER A N 1
ATOM 586 C CA . SER A 1 78 ? -10.676 12.377 3.177 1.00 72.25 78 SER A CA 1
ATOM 587 C C . SER A 1 78 ? -9.809 11.981 1.976 1.00 72.25 78 SER A C 1
ATOM 589 O O . SER A 1 78 ? -8.734 12.546 1.774 1.00 72.25 78 SER A O 1
ATOM 591 N N . GLU A 1 79 ? -10.278 10.996 1.208 1.00 61.69 79 GLU A N 1
ATOM 592 C CA . GLU A 1 79 ? -9.606 10.481 0.003 1.00 61.69 79 GLU A CA 1
ATOM 593 C C . GLU A 1 79 ? -9.586 11.494 -1.151 1.00 61.69 79 GLU A C 1
ATOM 595 O O . GLU A 1 79 ? -10.601 12.206 -1.335 1.00 61.69 79 GLU A O 1
#

Radius of gyration: 13.08 Å; chains: 1; bounding box: 32×27×37 Å

Organism: NCBI:txid152260

pLDDT: mean 95.4, std 5.02, range [61.69, 98.31]

Sequence (79 aa):
AAAGASSVADRWQSDLGLGVQPATFPNEQGFTAVAFALITPTGERRLTRPFDLRSSEGREFAGTAALDLLRRYLAEESE